Protein AF-A0A6B3HIT5-F1 (afdb_monomer_lite)

pLDDT: mean 88.73, std 9.53, range [49.16, 97.19]

Foldseek 3Di:
DLVVVVVVVCVVCVVVVHDDDDDDDDPPDPPLLVVLLVVVVVVDQEEEDSDALVVLQVNLVSNVVSVNPHAYEYEQNNVDVVSCVSNPCSCPRYHYDDDDDDPVPDDDDD

Secondary structure (DSSP, 8-state):
-HHHHHHHHHHHHHHTT---------TT-S-HHHHHHHHHHT--S-EEE-S-HHHHHHHHHHHHHTT--S-EEE-GGG-SHHHHHHHGGGGTTEEE------GGGS----

Radius of gyration: 15.16 Å; chains: 1; bounding box: 34×33×46 Å

Structure (mmCIF, N/CA/C/O backbone):
data_AF-A0A6B3HIT5-F1
#
_entry.id   AF-A0A6B3HIT5-F1
#
loop_
_atom_site.group_PDB
_atom_site.id
_atom_site.type_symbol
_atom_site.label_atom_id
_atom_site.label_alt_id
_atom_site.label_comp_id
_atom_site.label_asym_id
_atom_site.label_entity_id
_atom_site.label_seq_id
_atom_site.pdbx_PDB_ins_code
_atom_site.Cartn_x
_atom_site.Cartn_y
_atom_site.Cartn_z
_atom_site.occupancy
_atom_site.B_iso_or_equiv
_atom_site.auth_seq_id
_atom_site.auth_comp_id
_atom_site.auth_asym_id
_atom_site.auth_atom_id
_atom_site.pdbx_PDB_model_num
ATOM 1 N N . TYR A 1 1 ? 13.881 10.874 -3.305 1.00 50.97 1 TYR A N 1
ATOM 2 C CA . TYR A 1 1 ? 12.755 10.650 -4.230 1.00 50.97 1 TYR A CA 1
ATOM 3 C C . TYR A 1 1 ? 11.442 10.434 -3.472 1.00 50.97 1 TYR A C 1
ATOM 5 O O . TYR A 1 1 ? 10.596 11.315 -3.522 1.00 50.97 1 TYR A O 1
ATOM 13 N N . GLY A 1 2 ? 11.316 9.386 -2.644 1.00 63.00 2 GLY A N 1
ATOM 14 C CA . GLY A 1 2 ? 10.077 9.060 -1.911 1.00 63.00 2 GLY A CA 1
ATOM 15 C C . GLY A 1 2 ? 9.407 10.193 -1.117 1.00 63.00 2 GLY A C 1
ATOM 16 O O . GLY A 1 2 ? 8.213 10.421 -1.273 1.00 63.00 2 GLY A O 1
ATOM 17 N N . ARG A 1 3 ? 10.175 10.969 -0.331 1.00 66.38 3 ARG A N 1
ATOM 18 C CA . ARG A 1 3 ? 9.637 12.090 0.476 1.00 66.38 3 ARG A CA 1
ATOM 19 C C . ARG A 1 3 ? 8.970 13.199 -0.342 1.00 66.38 3 ARG A C 1
ATOM 21 O O . ARG A 1 3 ? 8.046 13.842 0.140 1.00 66.38 3 ARG A O 1
ATOM 28 N N . GLN A 1 4 ? 9.456 13.462 -1.554 1.00 71.81 4 GLN A N 1
ATOM 29 C CA . GLN A 1 4 ? 8.873 14.501 -2.402 1.00 71.81 4 GLN A CA 1
ATOM 30 C C . GLN A 1 4 ? 7.542 14.016 -2.988 1.00 71.81 4 GLN A C 1
ATOM 32 O O . GLN A 1 4 ? 6.555 14.745 -2.946 1.00 71.81 4 GLN A O 1
ATOM 37 N N . THR A 1 5 ? 7.488 12.759 -3.437 1.00 71.94 5 THR A N 1
ATOM 38 C CA . THR A 1 5 ? 6.263 12.118 -3.931 1.00 71.94 5 THR A CA 1
ATOM 39 C C . THR A 1 5 ? 5.188 12.035 -2.848 1.00 71.94 5 THR A C 1
ATOM 41 O O . THR A 1 5 ? 4.046 12.416 -3.095 1.00 71.94 5 THR A O 1
ATOM 44 N N . THR A 1 6 ? 5.536 11.620 -1.626 1.00 76.31 6 THR A N 1
ATOM 45 C CA . THR A 1 6 ? 4.563 11.556 -0.524 1.00 76.31 6 THR A CA 1
ATOM 46 C C . THR A 1 6 ? 4.083 12.930 -0.076 1.00 76.31 6 THR A C 1
ATOM 48 O O . THR A 1 6 ? 2.925 13.054 0.306 1.00 76.31 6 THR A O 1
ATOM 51 N N . ARG A 1 7 ? 4.911 13.980 -0.182 1.00 81.69 7 ARG A N 1
ATOM 52 C CA . ARG A 1 7 ? 4.486 15.360 0.100 1.00 81.69 7 ARG A CA 1
ATOM 53 C C . ARG A 1 7 ? 3.438 15.859 -0.897 1.00 81.69 7 ARG A C 1
ATOM 55 O O . ARG A 1 7 ? 2.464 16.480 -0.484 1.00 81.69 7 ARG A O 1
ATOM 62 N N . PHE A 1 8 ? 3.617 15.587 -2.190 1.00 83.38 8 PHE A N 1
ATOM 63 C CA . PHE A 1 8 ? 2.611 15.939 -3.198 1.00 83.38 8 PHE A CA 1
ATOM 64 C C . PHE A 1 8 ? 1.313 15.146 -3.015 1.00 83.38 8 PHE A C 1
ATOM 66 O O . PHE A 1 8 ? 0.232 15.717 -3.132 1.00 83.38 8 PHE A O 1
ATOM 73 N N . LEU A 1 9 ? 1.417 13.858 -2.673 1.00 84.50 9 LEU A N 1
ATOM 74 C CA . LEU A 1 9 ? 0.262 13.025 -2.335 1.00 84.50 9 LEU A CA 1
ATOM 75 C C . LEU A 1 9 ? -0.476 13.548 -1.095 1.00 84.50 9 LEU A C 1
ATOM 77 O O . LEU A 1 9 ? -1.692 13.676 -1.146 1.00 84.50 9 LEU A O 1
ATOM 81 N N . ASP A 1 10 ? 0.233 13.900 -0.018 1.00 87.06 10 ASP A N 1
ATOM 82 C CA . ASP A 1 10 ? -0.366 14.490 1.190 1.00 87.06 10 ASP A CA 1
ATOM 83 C C . ASP A 1 10 ? -1.119 15.786 0.860 1.00 87.06 10 ASP A C 1
ATOM 85 O O . ASP A 1 10 ? -2.302 15.904 1.182 1.00 87.06 10 ASP A O 1
ATOM 89 N N . ALA A 1 11 ? -0.482 16.709 0.133 1.00 89.00 11 ALA A N 1
ATOM 90 C CA . ALA A 1 11 ? -1.110 17.958 -0.289 1.00 89.00 11 ALA A CA 1
ATOM 91 C C . ALA A 1 11 ? -2.362 17.718 -1.152 1.00 89.00 11 ALA A C 1
ATOM 93 O O . ALA A 1 11 ? -3.414 18.302 -0.890 1.00 89.00 11 ALA A O 1
ATOM 94 N N . GLY A 1 12 ? -2.278 16.831 -2.149 1.00 89.25 12 GLY A N 1
ATOM 95 C CA . GLY A 1 12 ? -3.404 16.497 -3.022 1.00 89.25 12 GLY A CA 1
ATOM 96 C C . GLY A 1 12 ? -4.556 15.819 -2.278 1.00 89.25 12 GLY A C 1
ATOM 97 O O . GLY A 1 12 ? -5.714 16.184 -2.469 1.00 89.25 12 GLY A O 1
ATOM 98 N N . LEU A 1 13 ? -4.264 14.865 -1.391 1.00 90.56 13 LEU A N 1
ATOM 99 C CA . LEU A 1 13 ? -5.274 14.162 -0.596 1.00 90.56 13 LEU A CA 1
ATOM 100 C C . LEU A 1 13 ? -5.990 15.115 0.365 1.00 90.56 13 LEU A C 1
ATOM 102 O O . LEU A 1 13 ? -7.222 15.127 0.405 1.00 90.56 13 L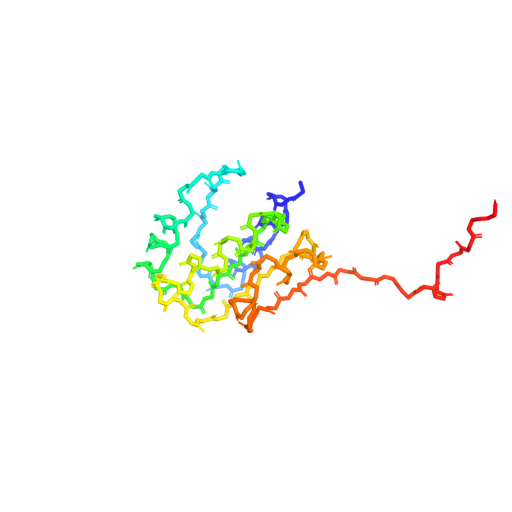EU A O 1
ATOM 106 N N . ARG A 1 14 ? -5.239 15.956 1.086 1.00 92.50 14 ARG A N 1
ATOM 107 C CA . ARG A 1 14 ? -5.814 16.976 1.975 1.00 92.50 14 ARG A CA 1
ATOM 108 C C . ARG A 1 14 ? -6.656 17.987 1.205 1.00 92.50 14 ARG A C 1
ATOM 110 O O . ARG A 1 14 ? -7.754 18.310 1.649 1.00 92.50 14 ARG A O 1
ATOM 117 N N . GLY A 1 15 ? -6.189 18.429 0.035 1.00 92.88 15 GLY A N 1
ATOM 118 C CA . GLY A 1 15 ? -6.942 19.323 -0.852 1.00 92.88 15 GLY A CA 1
ATOM 119 C C . GLY A 1 15 ? -8.280 18.740 -1.325 1.00 92.88 15 GLY A C 1
ATOM 120 O O . GLY A 1 15 ? -9.211 19.490 -1.587 1.00 92.88 15 GLY A O 1
ATOM 121 N N . ASN A 1 16 ? -8.406 17.410 -1.357 1.00 92.06 16 ASN A N 1
ATOM 122 C CA . ASN A 1 16 ? -9.643 16.689 -1.675 1.00 92.06 16 ASN A CA 1
ATOM 123 C C . ASN A 1 16 ? -10.427 16.244 -0.421 1.00 92.06 16 ASN A C 1
ATOM 125 O O . ASN A 1 16 ? -11.207 15.292 -0.475 1.00 92.06 16 ASN A O 1
ATOM 129 N N . GLY A 1 17 ? -10.198 16.885 0.730 1.00 92.44 17 GLY A N 1
ATOM 130 C CA . GLY A 1 17 ? -10.939 16.629 1.969 1.00 92.44 17 GLY A CA 1
ATOM 131 C C . GLY A 1 17 ? -10.609 15.299 2.654 1.00 92.44 17 GLY A C 1
ATOM 132 O O . GLY A 1 17 ? -11.376 14.838 3.498 1.00 92.44 17 GLY A O 1
ATOM 133 N N . ARG A 1 18 ? -9.489 14.648 2.308 1.00 93.44 18 ARG A N 1
ATOM 134 C CA . ARG A 1 18 ? -9.047 13.417 2.981 1.00 93.44 18 ARG A CA 1
ATOM 135 C C . ARG A 1 18 ? -8.189 13.739 4.200 1.00 93.44 18 ARG A C 1
ATOM 137 O O . ARG A 1 18 ? -7.284 14.569 4.146 1.00 93.44 18 ARG A O 1
ATOM 144 N N . THR A 1 19 ? -8.418 13.011 5.288 1.00 93.75 19 THR A N 1
ATOM 145 C CA . THR A 1 19 ? -7.509 12.996 6.437 1.00 93.75 19 THR A CA 1
ATOM 146 C C . THR A 1 19 ? -6.275 12.169 6.092 1.00 93.75 19 THR A C 1
ATOM 148 O O . THR A 1 19 ? -6.394 10.998 5.735 1.00 93.75 19 THR A O 1
ATOM 151 N N . VAL A 1 20 ? -5.090 12.766 6.223 1.00 92.38 20 VAL A N 1
ATOM 152 C CA . VAL A 1 20 ? -3.813 12.075 6.005 1.00 92.38 20 VAL A CA 1
ATOM 153 C C . VAL A 1 20 ? -3.081 11.908 7.332 1.00 92.38 20 VAL A C 1
ATOM 155 O O . VAL A 1 20 ? -2.848 12.879 8.058 1.00 92.38 20 VAL A O 1
ATOM 158 N N . LEU A 1 21 ? -2.712 10.662 7.626 1.00 91.00 21 LEU A N 1
ATOM 159 C CA . LEU A 1 21 ? -1.917 10.258 8.781 1.00 91.00 21 LEU A CA 1
ATOM 160 C C . LEU A 1 21 ? -0.484 10.017 8.298 1.00 91.00 21 LEU A C 1
ATOM 162 O O . LEU A 1 21 ? -0.147 8.919 7.862 1.00 91.00 21 LEU A O 1
ATOM 166 N N . ALA A 1 22 ? 0.328 11.072 8.278 1.00 87.19 22 ALA A N 1
ATOM 167 C CA . ALA A 1 22 ? 1.686 10.988 7.758 1.00 87.19 22 ALA A CA 1
ATOM 168 C C . ALA A 1 22 ? 2.609 10.274 8.754 1.00 87.19 22 ALA A C 1
ATOM 170 O O . ALA A 1 22 ? 2.711 10.692 9.905 1.00 87.19 22 ALA A O 1
ATOM 171 N N . GLU A 1 23 ? 3.310 9.247 8.277 1.00 85.94 23 GLU A N 1
ATOM 172 C CA . GLU A 1 23 ? 4.364 8.546 9.010 1.00 85.94 23 GLU A CA 1
ATOM 173 C C . GLU A 1 23 ? 5.681 8.635 8.247 1.00 85.94 23 GLU A C 1
ATOM 175 O O . GLU A 1 23 ? 5.711 8.589 7.014 1.00 85.94 23 GLU A O 1
ATOM 180 N N . THR A 1 24 ? 6.788 8.780 8.975 1.00 84.38 24 THR A N 1
ATOM 181 C CA . THR A 1 24 ? 8.130 8.752 8.387 1.00 84.38 24 THR A CA 1
ATOM 182 C C . THR A 1 24 ? 8.952 7.659 9.032 1.00 84.38 24 THR A C 1
ATOM 184 O O . THR A 1 24 ? 9.320 7.731 10.200 1.00 84.38 24 THR A O 1
ATOM 187 N N . VAL A 1 25 ? 9.309 6.680 8.212 1.00 79.50 25 VAL A N 1
ATOM 188 C CA . VAL A 1 25 ? 10.127 5.542 8.604 1.00 79.50 25 VAL A CA 1
ATOM 189 C C . VAL A 1 25 ? 11.498 5.699 7.965 1.00 79.50 25 VAL A C 1
ATOM 191 O O . VAL A 1 25 ? 11.617 6.016 6.779 1.00 79.50 25 VAL A O 1
ATOM 194 N N . ARG A 1 26 ? 12.555 5.494 8.749 1.00 79.25 26 ARG A N 1
ATOM 195 C CA . ARG A 1 26 ? 13.922 5.467 8.224 1.00 79.25 26 ARG A CA 1
ATOM 196 C C . ARG A 1 26 ? 14.116 4.203 7.384 1.00 79.25 26 ARG A C 1
ATOM 198 O O . ARG A 1 26 ? 13.789 3.106 7.834 1.00 79.25 26 ARG A O 1
ATOM 205 N N . GLU A 1 27 ? 14.690 4.372 6.197 1.00 77.75 27 GLU A N 1
ATOM 206 C CA . GLU A 1 27 ? 15.032 3.266 5.297 1.00 77.75 27 GLU A CA 1
ATOM 207 C C . GLU A 1 27 ? 15.892 2.214 6.013 1.00 77.75 27 GLU A C 1
ATOM 209 O O . GLU A 1 27 ? 16.743 2.542 6.849 1.00 77.75 27 GLU A O 1
ATOM 214 N N . GLY A 1 28 ? 15.636 0.940 5.717 1.00 77.06 28 GLY A N 1
ATOM 215 C CA . GLY A 1 28 ? 16.345 -0.185 6.316 1.00 77.06 28 GLY A CA 1
ATOM 216 C C . GLY A 1 28 ? 16.056 -0.385 7.805 1.00 77.06 28 GLY A C 1
ATOM 217 O O . GLY A 1 28 ? 16.816 -1.082 8.482 1.00 77.06 28 GLY A O 1
ATOM 218 N N . THR A 1 29 ? 14.991 0.219 8.348 1.00 79.50 29 THR A N 1
ATOM 219 C CA . THR A 1 29 ? 14.564 -0.103 9.710 1.00 79.50 29 THR A CA 1
ATOM 220 C C . THR A 1 29 ? 14.236 -1.589 9.829 1.00 79.50 29 THR A C 1
ATOM 222 O O . THR A 1 29 ? 13.608 -2.179 8.952 1.00 79.50 29 THR A O 1
ATOM 225 N N . ARG A 1 30 ? 14.666 -2.198 10.935 1.00 78.75 30 ARG A N 1
ATOM 226 C CA . ARG A 1 30 ? 14.320 -3.587 11.256 1.00 78.75 30 ARG A CA 1
ATOM 227 C C . ARG A 1 30 ? 12.920 -3.705 11.861 1.00 78.75 30 ARG A C 1
ATOM 229 O O . ARG A 1 30 ? 12.354 -4.786 11.861 1.00 78.75 30 ARG A O 1
ATOM 236 N N . GLU A 1 31 ? 12.351 -2.593 12.323 1.00 83.38 31 GLU A N 1
ATOM 237 C CA . GLU A 1 31 ? 11.092 -2.547 13.077 1.00 83.38 31 GLU A CA 1
ATOM 238 C C . GLU A 1 31 ? 9.872 -2.233 12.193 1.00 83.38 31 GLU A C 1
ATOM 240 O O . GLU A 1 31 ? 9.021 -1.420 12.553 1.00 83.38 31 GLU A O 1
ATOM 245 N N . LEU A 1 32 ? 9.788 -2.841 11.004 1.00 87.81 32 LEU A N 1
ATOM 246 C CA . LEU A 1 32 ? 8.644 -2.631 10.104 1.00 87.81 32 LEU A CA 1
ATOM 247 C C . LEU A 1 32 ? 7.344 -3.243 10.646 1.00 87.81 32 LEU A C 1
ATOM 249 O O . LEU A 1 32 ? 6.277 -2.718 10.346 1.00 87.81 32 LEU A O 1
ATOM 253 N N . ASP A 1 33 ? 7.424 -4.296 11.465 1.00 91.62 33 ASP A N 1
ATOM 254 C CA . ASP A 1 33 ? 6.256 -4.898 12.123 1.00 91.62 33 ASP A CA 1
ATOM 255 C C . ASP A 1 33 ? 5.594 -3.927 13.104 1.00 91.62 33 ASP A C 1
ATOM 257 O O . ASP A 1 33 ? 4.414 -3.617 12.967 1.00 91.62 33 ASP A O 1
ATOM 261 N N . ALA A 1 34 ? 6.376 -3.349 14.020 1.00 91.81 34 ALA A N 1
ATOM 262 C CA . ALA A 1 34 ? 5.867 -2.379 14.987 1.00 91.81 34 ALA A CA 1
ATOM 263 C C . ALA A 1 34 ? 5.293 -1.124 14.305 1.00 91.81 34 ALA A C 1
ATOM 265 O O . ALA A 1 34 ? 4.334 -0.522 14.785 1.00 91.81 34 ALA A O 1
ATOM 266 N N . GLU A 1 35 ? 5.875 -0.709 13.178 1.00 91.94 35 GLU A N 1
ATOM 267 C CA . GLU A 1 35 ? 5.325 0.382 12.377 1.00 91.94 35 GLU A CA 1
ATOM 268 C C . GLU A 1 35 ? 4.000 -0.001 11.711 1.00 91.94 35 GLU A C 1
ATOM 270 O O . GLU A 1 35 ? 3.044 0.770 11.767 1.00 91.94 35 GLU A O 1
ATOM 275 N N . ALA A 1 36 ? 3.913 -1.196 11.120 1.00 94.44 36 ALA A N 1
ATOM 276 C CA . ALA A 1 36 ? 2.672 -1.688 10.538 1.00 94.44 36 ALA A CA 1
ATOM 277 C C . ALA A 1 36 ? 1.559 -1.754 11.593 1.00 94.44 36 ALA A C 1
ATOM 279 O O . ALA A 1 36 ? 0.478 -1.225 11.357 1.00 94.44 36 ALA A O 1
ATOM 280 N N . GLU A 1 37 ? 1.832 -2.293 12.781 1.00 95.69 37 GLU A N 1
ATOM 281 C CA . GLU A 1 37 ? 0.881 -2.330 13.900 1.00 95.69 37 GLU A CA 1
ATOM 282 C C . GLU A 1 37 ? 0.383 -0.931 14.290 1.00 95.69 37 GLU A C 1
ATOM 284 O O . GLU A 1 37 ? -0.826 -0.716 14.421 1.00 95.69 37 GLU A O 1
ATOM 289 N N . ARG A 1 38 ? 1.291 0.051 14.408 1.00 94.00 38 ARG A N 1
ATOM 290 C CA . ARG A 1 38 ? 0.926 1.455 14.668 1.00 94.00 38 ARG A CA 1
ATOM 291 C C . ARG A 1 38 ? 0.032 2.026 13.575 1.00 94.00 38 ARG A C 1
ATOM 293 O O . ARG A 1 38 ? -0.923 2.736 13.886 1.00 94.00 38 ARG A O 1
ATOM 300 N N . ILE A 1 39 ? 0.323 1.726 12.312 1.00 94.31 39 ILE A N 1
ATOM 301 C CA . ILE A 1 39 ? -0.485 2.167 11.174 1.00 94.31 39 ILE A CA 1
ATOM 302 C C . ILE A 1 39 ? -1.877 1.533 11.242 1.00 94.31 39 ILE A C 1
ATOM 304 O O . ILE A 1 39 ? -2.868 2.258 11.169 1.00 94.31 39 ILE A O 1
ATOM 308 N N . VAL A 1 40 ? -1.982 0.216 11.441 1.00 96.06 40 VAL A N 1
ATOM 309 C CA . VAL A 1 40 ? -3.275 -0.488 11.502 1.00 96.06 40 VAL A CA 1
ATOM 310 C C . VAL A 1 40 ? -4.122 -0.027 12.684 1.00 96.06 40 VAL A C 1
ATOM 312 O O . VAL A 1 40 ? -5.329 0.165 12.526 1.00 96.06 40 VAL A O 1
ATOM 315 N N . ALA A 1 41 ? -3.512 0.237 13.840 1.00 96.25 41 ALA A N 1
ATOM 316 C CA . ALA A 1 41 ? -4.206 0.757 15.018 1.00 96.25 41 ALA A CA 1
ATOM 317 C C . ALA A 1 41 ? -4.937 2.086 14.752 1.00 96.25 41 ALA A C 1
ATOM 319 O O . ALA A 1 41 ? -5.964 2.361 15.376 1.00 96.25 41 ALA A O 1
ATOM 320 N N . LYS A 1 42 ? -4.470 2.888 13.785 1.00 95.75 42 LYS A N 1
ATOM 321 C CA . LYS A 1 42 ? -5.139 4.129 13.359 1.00 95.75 42 LYS A CA 1
ATOM 322 C C . LYS A 1 42 ? -6.331 3.902 12.428 1.00 95.75 42 LYS A C 1
ATOM 324 O O . LYS A 1 42 ? -6.999 4.867 12.064 1.00 95.75 42 LYS A O 1
ATOM 329 N N . LYS A 1 43 ? -6.599 2.649 12.047 1.00 95.44 43 LYS A N 1
ATOM 330 C CA . LYS A 1 43 ? -7.697 2.219 11.169 1.00 95.44 43 LYS A CA 1
ATOM 331 C C . LYS A 1 43 ? -7.761 3.020 9.857 1.00 95.44 43 LYS A C 1
ATOM 333 O O . LYS A 1 43 ? -8.809 3.586 9.536 1.00 95.44 43 LYS A O 1
ATOM 338 N N . PRO A 1 44 ? -6.654 3.118 9.097 1.00 95.81 44 PRO A N 1
ATOM 339 C CA . PRO A 1 44 ? -6.653 3.858 7.846 1.00 95.81 44 PRO A CA 1
ATOM 340 C C . PRO A 1 44 ? -7.573 3.185 6.822 1.00 95.81 44 PRO A C 1
ATOM 342 O O . PRO A 1 44 ? -7.656 1.962 6.751 1.00 95.81 44 PRO A O 1
ATOM 345 N N . GLY A 1 45 ? -8.225 3.986 5.977 1.00 95.38 45 GLY A N 1
ATOM 346 C CA . GLY A 1 45 ? -8.988 3.461 4.837 1.00 95.38 45 GLY A CA 1
ATOM 347 C C . GLY A 1 45 ? -8.104 2.960 3.686 1.00 95.38 45 GLY A C 1
ATOM 348 O O . GLY A 1 45 ? -8.563 2.174 2.868 1.00 95.38 45 GLY A O 1
ATOM 349 N N . ALA A 1 46 ? -6.851 3.417 3.613 1.00 94.50 46 ALA A N 1
ATOM 350 C CA . ALA A 1 46 ? -5.845 3.004 2.636 1.00 94.50 46 ALA A CA 1
ATOM 351 C C . ALA A 1 46 ? -4.436 3.310 3.167 1.00 94.50 46 ALA A C 1
ATOM 353 O O . ALA A 1 46 ? -4.262 4.253 3.943 1.00 94.50 46 ALA A O 1
ATOM 354 N N . VAL A 1 47 ? -3.430 2.562 2.709 1.00 95.25 47 VAL A N 1
ATOM 355 C CA . VAL A 1 47 ? -2.013 2.830 3.003 1.00 95.25 47 VAL A CA 1
ATOM 356 C C . VAL A 1 47 ? -1.280 3.201 1.719 1.00 95.25 47 VAL A C 1
ATOM 358 O O . VAL A 1 47 ? -1.348 2.483 0.723 1.00 95.25 47 VAL A O 1
ATOM 361 N N . VAL A 1 48 ? -0.552 4.320 1.754 1.00 93.88 48 VAL A N 1
ATOM 362 C CA . VAL A 1 48 ? 0.306 4.778 0.656 1.00 93.88 48 VAL A CA 1
ATOM 363 C C . VAL A 1 48 ? 1.764 4.672 1.088 1.00 93.88 48 VAL A C 1
ATOM 365 O O . VAL A 1 48 ? 2.175 5.289 2.068 1.00 93.88 48 VAL A O 1
ATOM 368 N N . TYR A 1 49 ? 2.555 3.905 0.344 1.00 93.50 49 TYR A N 1
ATOM 369 C CA . TYR A 1 49 ? 3.961 3.654 0.619 1.00 93.50 49 TYR A CA 1
ATOM 370 C C . TYR A 1 49 ? 4.863 4.391 -0.377 1.00 93.50 49 TYR A C 1
ATOM 372 O O . TYR A 1 49 ? 4.869 4.128 -1.582 1.00 93.50 49 TYR A O 1
ATOM 380 N N . GLY A 1 50 ? 5.655 5.326 0.149 1.00 91.06 50 GLY A N 1
ATOM 381 C CA . GLY A 1 50 ? 6.568 6.161 -0.635 1.00 91.06 50 GLY A CA 1
ATOM 382 C C . GLY A 1 50 ? 8.017 5.682 -0.705 1.00 91.06 50 GLY A C 1
ATOM 383 O O . GLY A 1 50 ? 8.844 6.389 -1.276 1.00 91.06 50 GLY A O 1
ATOM 384 N N . GLY A 1 51 ? 8.360 4.552 -0.083 1.00 90.00 51 GLY A N 1
ATOM 385 C CA . GLY A 1 51 ? 9.721 4.010 -0.107 1.00 90.00 51 GLY A CA 1
ATOM 386 C C . GLY A 1 51 ? 10.022 3.191 -1.367 1.00 90.00 51 GLY A C 1
ATOM 387 O O . GLY A 1 51 ? 9.202 3.097 -2.280 1.00 90.00 51 GLY A O 1
ATOM 388 N N . GLY A 1 52 ? 11.219 2.604 -1.418 1.00 91.69 52 GLY A N 1
ATOM 389 C CA . GLY A 1 52 ? 11.651 1.743 -2.522 1.00 91.69 52 GLY A CA 1
ATOM 390 C C . GLY A 1 52 ? 11.303 0.267 -2.321 1.00 91.69 52 GLY A C 1
ATOM 391 O O . GLY A 1 52 ? 10.969 -0.164 -1.216 1.00 91.69 52 GLY A O 1
ATOM 392 N N . TRP A 1 53 ? 11.451 -0.527 -3.384 1.00 92.75 53 TRP A N 1
ATOM 393 C CA . TRP A 1 53 ? 11.128 -1.961 -3.398 1.00 92.75 53 TRP A CA 1
ATOM 394 C C . TRP A 1 53 ? 11.755 -2.775 -2.248 1.00 92.75 53 TRP A C 1
ATOM 396 O O . TRP A 1 53 ? 11.115 -3.694 -1.741 1.00 92.75 53 TRP A O 1
ATOM 406 N N . ARG A 1 54 ? 12.979 -2.424 -1.808 1.00 89.12 54 ARG A N 1
ATOM 407 C CA . ARG A 1 54 ? 13.740 -3.154 -0.768 1.00 89.12 54 ARG A CA 1
ATOM 408 C C . ARG A 1 54 ? 12.976 -3.283 0.545 1.00 89.12 54 ARG A C 1
ATOM 410 O O . ARG A 1 54 ? 12.988 -4.335 1.175 1.00 89.12 54 ARG A O 1
ATOM 417 N N . ASP A 1 55 ? 12.342 -2.193 0.957 1.00 92.31 55 ASP A N 1
ATOM 418 C CA . ASP A 1 55 ? 11.564 -2.133 2.191 1.00 92.31 55 ASP A CA 1
ATOM 419 C C . ASP A 1 55 ? 10.081 -2.424 1.925 1.00 92.31 55 ASP A C 1
ATOM 421 O O . ASP A 1 55 ? 9.409 -2.954 2.808 1.00 92.31 55 ASP A O 1
ATOM 425 N N 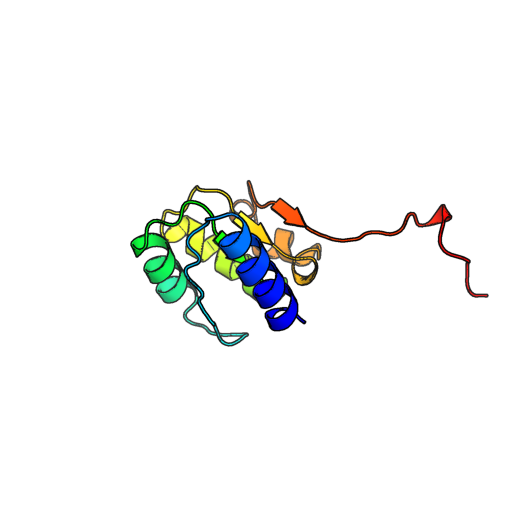. ALA A 1 56 ? 9.585 -2.154 0.710 1.00 94.44 56 ALA A N 1
ATOM 426 C CA . ALA A 1 56 ? 8.194 -2.393 0.321 1.00 94.44 56 ALA A CA 1
ATOM 427 C C . ALA A 1 56 ? 7.770 -3.850 0.524 1.00 94.44 56 ALA A C 1
ATOM 429 O O . ALA A 1 56 ? 6.700 -4.099 1.071 1.00 94.44 56 ALA A O 1
ATOM 430 N N . GLY A 1 57 ? 8.611 -4.811 0.124 1.00 95.00 57 GLY A N 1
ATOM 431 C CA . GLY A 1 57 ? 8.267 -6.226 0.254 1.00 95.00 57 GLY A CA 1
ATOM 432 C C . GLY A 1 57 ? 8.120 -6.649 1.714 1.00 95.00 57 GLY A C 1
ATOM 433 O O . GLY A 1 57 ? 7.092 -7.194 2.104 1.00 95.00 57 GLY A O 1
ATOM 434 N N . ARG A 1 58 ? 9.088 -6.285 2.563 1.00 94.31 58 ARG A N 1
ATOM 435 C CA . ARG A 1 58 ? 9.016 -6.519 4.015 1.00 94.31 58 ARG A CA 1
ATOM 436 C C . ARG A 1 58 ? 7.813 -5.836 4.660 1.00 94.31 58 ARG A C 1
ATOM 438 O O . ARG A 1 58 ? 7.169 -6.423 5.526 1.00 94.31 58 ARG A O 1
ATOM 445 N N . PHE A 1 59 ? 7.518 -4.611 4.235 1.00 95.62 59 PHE A N 1
ATOM 446 C CA . PHE A 1 59 ? 6.400 -3.829 4.743 1.00 95.62 59 PHE A CA 1
ATOM 447 C C . PHE A 1 59 ? 5.041 -4.409 4.328 1.00 95.62 59 PHE A C 1
ATOM 449 O O . PHE A 1 59 ? 4.123 -4.421 5.141 1.00 95.62 59 PHE A O 1
ATOM 456 N N . ALA A 1 60 ? 4.918 -4.964 3.118 1.00 96.38 60 ALA A N 1
ATOM 457 C CA . ALA A 1 60 ? 3.726 -5.692 2.687 1.00 96.38 60 ALA A CA 1
ATOM 458 C C . ALA A 1 60 ? 3.422 -6.870 3.619 1.00 96.38 60 ALA A C 1
ATOM 460 O O . ALA A 1 60 ? 2.317 -6.951 4.155 1.00 96.38 60 ALA A O 1
ATOM 461 N N . ARG A 1 61 ? 4.434 -7.696 3.915 1.00 95.75 61 ARG A N 1
ATOM 462 C CA . ARG A 1 61 ? 4.286 -8.811 4.861 1.00 95.75 61 ARG A CA 1
ATOM 463 C C . ARG A 1 61 ? 3.913 -8.332 6.266 1.00 95.75 61 ARG A C 1
ATOM 465 O O . ARG A 1 61 ? 3.083 -8.945 6.930 1.00 95.75 61 ARG A O 1
ATOM 4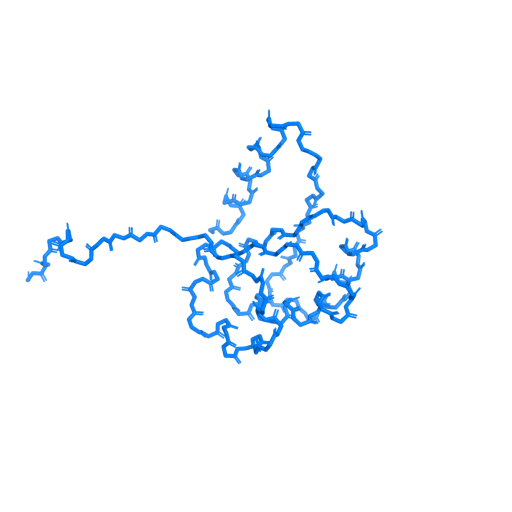72 N N . ALA A 1 62 ? 4.517 -7.233 6.721 1.00 96.00 62 ALA A N 1
ATOM 473 C CA . ALA A 1 62 ? 4.215 -6.636 8.021 1.00 96.00 62 ALA A CA 1
ATOM 474 C C . ALA A 1 62 ? 2.763 -6.130 8.106 1.00 96.00 62 ALA A C 1
ATOM 476 O O . ALA A 1 62 ? 2.082 -6.392 9.093 1.00 96.00 62 ALA A O 1
ATOM 477 N N . LEU A 1 63 ? 2.251 -5.471 7.060 1.00 97.00 63 LEU A N 1
ATOM 478 C CA . LEU A 1 63 ? 0.856 -5.021 6.996 1.00 97.00 63 LEU A CA 1
ATOM 479 C C . LEU A 1 63 ? -0.134 -6.189 7.015 1.00 97.00 63 LEU A C 1
ATOM 481 O O . LEU A 1 63 ? -1.118 -6.118 7.750 1.00 97.00 63 LEU A O 1
ATOM 485 N N . THR A 1 64 ? 0.123 -7.260 6.254 1.00 96.69 64 THR A N 1
ATOM 486 C CA . THR A 1 64 ? -0.727 -8.460 6.287 1.00 96.69 64 THR A CA 1
ATOM 487 C C . THR A 1 64 ? -0.727 -9.091 7.676 1.00 96.69 64 THR A C 1
ATOM 489 O O . THR A 1 64 ? -1.798 -9.371 8.212 1.00 96.69 64 THR A O 1
ATOM 492 N N . ARG A 1 65 ? 0.450 -9.259 8.301 1.00 96.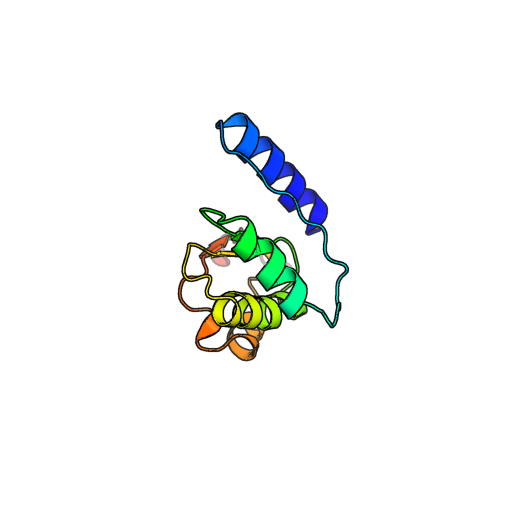81 65 ARG A N 1
ATOM 493 C CA . ARG A 1 65 ? 0.563 -9.781 9.676 1.00 96.81 65 ARG A CA 1
ATOM 494 C C . ARG A 1 65 ? -0.176 -8.916 10.694 1.00 96.81 65 ARG A C 1
ATOM 496 O O . ARG A 1 65 ? -0.822 -9.456 11.584 1.00 96.81 65 ARG A O 1
ATOM 503 N N . ALA A 1 66 ? -0.124 -7.596 10.533 1.00 97.19 66 ALA A N 1
ATOM 504 C CA . ALA A 1 66 ? -0.864 -6.650 11.363 1.00 97.19 66 ALA A CA 1
ATOM 505 C C . ALA A 1 66 ? -2.382 -6.635 11.070 1.00 97.19 66 ALA A C 1
ATOM 507 O O . ALA A 1 66 ? -3.126 -5.920 11.736 1.00 97.19 66 ALA A O 1
ATOM 508 N N . GLY A 1 67 ? -2.861 -7.408 10.087 1.00 96.50 67 GLY A N 1
ATOM 509 C CA . GLY A 1 67 ? -4.279 -7.549 9.752 1.00 96.50 67 GLY A CA 1
ATOM 510 C C . GLY A 1 67 ? -4.817 -6.510 8.764 1.00 96.50 67 GLY A C 1
ATOM 511 O O . GLY A 1 67 ? -6.032 -6.395 8.597 1.00 96.50 67 GLY A O 1
ATOM 512 N N . PHE A 1 68 ? -3.957 -5.738 8.091 1.00 96.62 68 PHE A N 1
ATOM 513 C 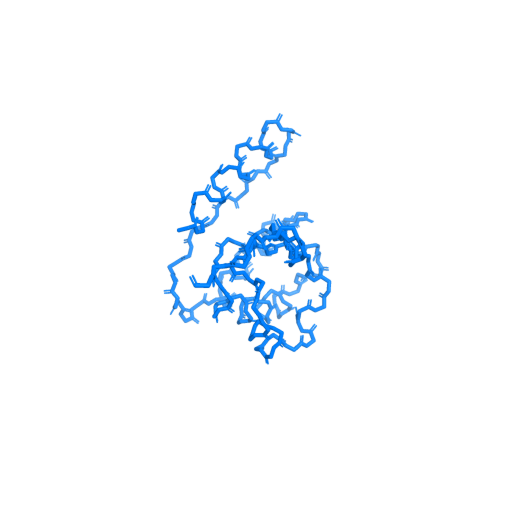CA . PHE A 1 68 ? -4.404 -4.752 7.108 1.00 96.62 68 PHE A CA 1
ATOM 514 C C . PHE A 1 68 ? -4.671 -5.366 5.734 1.00 96.62 68 PHE A C 1
ATOM 516 O O . PHE A 1 68 ? -3.781 -5.534 4.896 1.00 96.62 68 PHE A O 1
ATOM 523 N N . LEU A 1 69 ? -5.949 -5.606 5.461 1.00 90.62 69 LEU A N 1
ATOM 524 C CA . LEU A 1 69 ? -6.418 -6.146 4.182 1.00 90.62 69 LEU A CA 1
ATOM 525 C C . LEU A 1 69 ? -6.936 -5.067 3.215 1.00 90.62 69 LEU A C 1
ATOM 527 O O . LEU A 1 69 ? -7.344 -5.384 2.102 1.00 90.62 69 LEU A O 1
ATOM 531 N N . GLY A 1 70 ? -6.901 -3.791 3.616 1.00 92.88 70 GLY A N 1
ATOM 532 C CA . GLY A 1 70 ? -7.370 -2.673 2.797 1.00 92.88 70 GLY A CA 1
ATOM 533 C C . GLY A 1 70 ? -6.463 -2.335 1.601 1.00 92.88 70 GLY A C 1
ATOM 534 O O . GLY A 1 70 ? -5.424 -2.977 1.392 1.00 92.88 70 GLY A O 1
ATOM 535 N N . PRO A 1 71 ? -6.836 -1.303 0.816 1.00 94.88 71 PRO A N 1
ATOM 536 C CA . PRO A 1 71 ? -6.058 -0.822 -0.322 1.00 94.88 71 PRO A CA 1
ATOM 537 C C . PRO A 1 71 ? -4.635 -0.410 0.069 1.00 94.88 71 PRO A C 1
ATOM 539 O O . PRO A 1 71 ? -4.432 0.356 1.017 1.00 94.88 71 PRO A O 1
ATOM 542 N N . LYS A 1 72 ? -3.655 -0.893 -0.700 1.00 96.00 72 LYS A N 1
ATOM 543 C CA . LYS A 1 72 ? -2.223 -0.613 -0.530 1.00 96.00 72 LYS A CA 1
ATOM 544 C C . LYS A 1 72 ? -1.682 -0.038 -1.831 1.00 96.00 72 LYS A C 1
ATOM 546 O O . LYS A 1 72 ? -1.898 -0.615 -2.892 1.00 96.00 72 LYS A O 1
ATOM 551 N N . ILE A 1 73 ? -1.030 1.118 -1.762 1.00 95.56 73 ILE A N 1
ATOM 552 C CA . ILE A 1 73 ? -0.579 1.860 -2.942 1.00 95.56 73 ILE A CA 1
ATOM 553 C C . ILE A 1 73 ? 0.923 2.119 -2.834 1.00 95.56 73 ILE A C 1
ATOM 555 O O . ILE A 1 73 ? 1.372 2.778 -1.899 1.00 95.56 73 ILE A O 1
ATOM 559 N N . GLY A 1 74 ? 1.701 1.627 -3.793 1.00 94.31 74 GLY A N 1
ATOM 560 C CA . GLY A 1 74 ? 3.126 1.906 -3.945 1.00 94.31 74 GLY A CA 1
ATOM 561 C C . GLY A 1 74 ? 3.385 2.991 -4.990 1.00 94.31 74 GLY A C 1
ATOM 562 O O . GLY A 1 74 ? 2.681 3.093 -5.994 1.00 94.31 74 GLY A O 1
ATOM 563 N N . THR A 1 75 ? 4.416 3.805 -4.772 1.00 91.12 75 THR A N 1
ATOM 564 C CA . THR A 1 75 ? 4.914 4.739 -5.800 1.00 91.12 75 THR A CA 1
ATOM 565 C C . THR A 1 75 ? 5.815 4.027 -6.814 1.00 91.12 75 THR A C 1
ATOM 567 O O . THR A 1 75 ? 6.190 2.873 -6.617 1.00 91.12 75 THR A O 1
ATOM 570 N N . GLN A 1 76 ? 6.247 4.736 -7.859 1.00 91.00 76 GLN A N 1
ATOM 571 C CA . GLN A 1 76 ? 7.149 4.227 -8.898 1.00 91.00 76 GLN A CA 1
ATOM 572 C C . GLN A 1 76 ? 8.400 3.521 -8.353 1.00 91.00 76 GLN A C 1
ATOM 574 O O . GLN A 1 76 ? 8.877 2.575 -8.964 1.00 91.00 76 GLN A O 1
ATOM 579 N N . ALA A 1 77 ? 8.922 3.923 -7.190 1.00 90.88 77 ALA A N 1
ATOM 580 C CA . ALA A 1 77 ? 10.097 3.284 -6.589 1.00 90.88 77 ALA A CA 1
ATOM 581 C C . ALA A 1 77 ? 9.858 1.822 -6.138 1.00 90.88 77 ALA A C 1
ATOM 583 O O . ALA A 1 77 ? 10.817 1.102 -5.852 1.00 90.88 77 ALA A O 1
ATOM 584 N N . VAL A 1 78 ? 8.593 1.392 -6.067 1.00 94.88 78 VAL A N 1
ATOM 585 C CA . VAL A 1 78 ? 8.165 0.007 -5.814 1.00 94.88 78 VAL A CA 1
ATOM 586 C C . VAL A 1 78 ? 8.050 -0.796 -7.114 1.00 94.88 78 VAL A C 1
ATOM 588 O O . VAL A 1 78 ? 8.052 -2.021 -7.052 1.00 94.88 78 VAL A O 1
ATOM 591 N N . HIS A 1 79 ? 7.979 -0.139 -8.282 1.00 93.75 79 HIS A N 1
ATOM 592 C CA . HIS A 1 79 ? 7.840 -0.774 -9.598 1.00 93.75 79 HIS A CA 1
ATOM 593 C C . HIS A 1 79 ? 9.156 -1.431 -10.050 1.00 93.75 79 HIS A C 1
ATOM 595 O O . HIS A 1 79 ? 9.800 -1.027 -11.013 1.00 93.75 79 HIS A O 1
ATOM 601 N N . ASP A 1 80 ? 9.566 -2.445 -9.300 1.00 94.12 80 ASP A N 1
ATOM 602 C CA . ASP A 1 80 ? 10.749 -3.259 -9.508 1.00 94.12 80 ASP A CA 1
ATOM 603 C C . ASP A 1 80 ? 10.343 -4.725 -9.300 1.00 94.12 80 ASP A C 1
ATOM 605 O O . ASP A 1 80 ? 9.726 -5.029 -8.275 1.00 94.12 80 ASP A O 1
ATOM 609 N N . PRO A 1 81 ? 10.678 -5.659 -10.208 1.00 94.50 81 PRO A N 1
ATOM 610 C CA . PRO A 1 81 ? 10.299 -7.068 -10.068 1.00 94.50 81 PRO A CA 1
ATOM 611 C C . PRO A 1 81 ? 10.716 -7.700 -8.732 1.00 94.50 81 PRO A C 1
ATOM 613 O O . PRO A 1 81 ? 10.064 -8.623 -8.243 1.00 94.50 81 PRO A O 1
ATOM 616 N N . ARG A 1 82 ? 11.773 -7.177 -8.096 1.00 96.50 82 ARG A N 1
ATOM 617 C CA . ARG A 1 82 ? 12.246 -7.645 -6.789 1.00 96.50 82 ARG A CA 1
ATOM 618 C C . ARG A 1 82 ? 11.257 -7.368 -5.659 1.00 96.50 82 ARG A C 1
ATOM 620 O O . ARG A 1 82 ? 11.305 -8.069 -4.656 1.00 96.50 82 ARG A O 1
ATOM 627 N N . PHE A 1 83 ? 10.347 -6.401 -5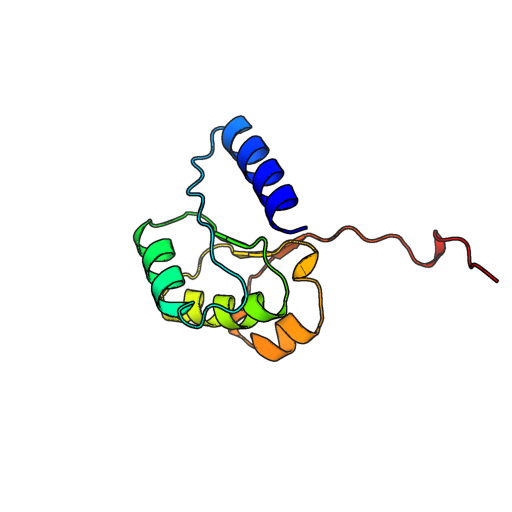.806 1.00 96.56 83 PHE A N 1
ATOM 628 C CA . PHE A 1 83 ? 9.247 -6.212 -4.857 1.00 96.56 83 PHE A CA 1
ATOM 629 C C . PHE A 1 83 ? 8.367 -7.462 -4.782 1.00 96.56 83 PHE A C 1
ATOM 631 O O . PHE A 1 83 ? 8.111 -7.947 -3.685 1.00 96.56 83 PHE A O 1
ATOM 638 N N . LEU A 1 84 ? 7.952 -8.002 -5.932 1.00 96.00 84 LEU A N 1
ATOM 639 C CA . LEU A 1 84 ? 7.103 -9.194 -5.985 1.00 96.00 84 LEU A CA 1
ATOM 640 C C . LEU A 1 84 ? 7.847 -10.426 -5.468 1.00 96.00 84 LEU A C 1
ATOM 642 O O . LEU A 1 84 ? 7.286 -11.192 -4.691 1.00 96.00 84 LEU A O 1
ATOM 646 N N . ALA A 1 85 ? 9.123 -10.578 -5.840 1.00 95.56 85 ALA A N 1
ATOM 647 C CA . ALA A 1 85 ? 9.964 -11.667 -5.344 1.00 95.56 85 ALA A CA 1
ATOM 648 C C . ALA A 1 85 ? 10.113 -11.642 -3.813 1.00 95.56 85 ALA A C 1
ATOM 650 O O . ALA A 1 85 ? 10.141 -12.688 -3.174 1.00 95.56 85 ALA A O 1
ATOM 651 N N . GLU A 1 86 ? 10.195 -10.448 -3.225 1.00 95.00 86 GLU A N 1
ATOM 652 C CA . GLU A 1 86 ? 10.309 -10.271 -1.782 1.00 95.00 86 GLU A CA 1
ATOM 653 C C . GLU A 1 86 ? 8.946 -10.456 -1.088 1.00 95.00 86 GLU A C 1
ATOM 655 O O . GLU A 1 86 ? 8.845 -11.178 -0.102 1.00 95.00 86 GLU A O 1
ATOM 660 N N . ALA A 1 87 ? 7.880 -9.816 -1.569 1.00 95.69 87 ALA A N 1
ATOM 661 C CA . ALA A 1 87 ? 6.565 -9.820 -0.924 1.00 95.69 87 ALA A CA 1
ATOM 662 C C . ALA A 1 87 ? 5.794 -11.144 -1.074 1.00 95.69 87 ALA A C 1
ATOM 664 O O . ALA A 1 87 ? 5.031 -11.496 -0.178 1.00 95.69 87 ALA A O 1
ATOM 665 N N . GLY A 1 88 ? 5.967 -11.867 -2.184 1.00 96.12 88 GLY A N 1
ATOM 666 C CA . GLY A 1 88 ? 5.146 -13.036 -2.503 1.00 96.12 88 GLY A CA 1
ATOM 667 C C . GLY A 1 88 ? 3.651 -12.693 -2.523 1.00 96.12 88 GLY A C 1
ATOM 668 O O . GLY A 1 88 ? 3.254 -11.641 -3.024 1.00 96.12 88 GLY A O 1
ATOM 669 N N . GLU A 1 89 ? 2.828 -13.557 -1.930 1.00 96.00 89 GLU A N 1
ATOM 670 C CA . GLU A 1 89 ? 1.370 -13.377 -1.830 1.00 96.00 89 GLU A CA 1
ATOM 671 C C . GLU A 1 89 ? 0.963 -12.083 -1.101 1.00 96.00 89 GLU A C 1
ATOM 673 O O . GLU A 1 89 ? -0.096 -11.526 -1.378 1.00 96.00 89 GLU A O 1
ATOM 678 N N . ASP A 1 90 ? 1.816 -11.532 -0.229 1.00 96.19 90 ASP A N 1
ATOM 679 C CA . ASP A 1 90 ? 1.532 -10.270 0.468 1.00 96.19 90 ASP A CA 1
ATOM 680 C C . ASP A 1 90 ? 1.541 -9.046 -0.472 1.00 96.19 90 ASP A C 1
ATOM 682 O O . ASP A 1 90 ? 1.081 -7.960 -0.098 1.00 96.19 90 ASP A O 1
ATOM 686 N N . ALA A 1 91 ? 2.028 -9.202 -1.710 1.00 95.31 91 ALA A N 1
ATOM 687 C CA . ALA A 1 91 ? 1.859 -8.208 -2.770 1.00 95.31 91 ALA A CA 1
ATOM 688 C C . ALA A 1 91 ? 0.437 -8.185 -3.353 1.00 95.31 91 ALA A C 1
ATOM 690 O O . ALA A 1 91 ? 0.091 -7.238 -4.064 1.00 95.31 91 ALA A O 1
ATOM 691 N N . ALA A 1 92 ? -0.400 -9.188 -3.077 1.00 92.38 92 ALA A N 1
ATOM 692 C CA . ALA A 1 92 ? -1.752 -9.240 -3.612 1.00 92.38 92 ALA A CA 1
ATOM 693 C C . ALA A 1 92 ? -2.557 -7.990 -3.211 1.00 92.38 92 ALA A C 1
ATOM 695 O O . ALA A 1 92 ? -2.577 -7.550 -2.057 1.00 92.38 92 ALA A O 1
ATOM 696 N N . GLY A 1 93 ? -3.216 -7.383 -4.201 1.00 90.31 93 GLY A N 1
ATOM 697 C CA . GLY A 1 93 ? -4.015 -6.170 -4.012 1.00 90.31 93 GLY A CA 1
ATOM 698 C C . GLY A 1 93 ? -3.211 -4.873 -3.850 1.00 90.31 93 GLY A C 1
ATOM 699 O O . GLY A 1 93 ? -3.812 -3.830 -3.587 1.00 90.31 93 GLY A O 1
ATOM 700 N N . TRP A 1 94 ? -1.883 -4.898 -4.013 1.00 96.25 94 TRP A N 1
ATOM 701 C CA . TRP A 1 94 ? -1.102 -3.669 -4.140 1.00 96.25 94 TRP A CA 1
ATOM 702 C C . TRP A 1 94 ? -1.319 -3.019 -5.508 1.00 96.25 94 TRP A C 1
ATOM 704 O O . TRP A 1 94 ? -1.136 -3.642 -6.551 1.00 96.25 94 TRP A O 1
ATOM 714 N N . LEU A 1 95 ? -1.647 -1.731 -5.500 1.00 95.38 95 LEU A N 1
ATOM 715 C CA . LEU A 1 95 ? -1.619 -0.878 -6.683 1.00 95.38 95 LEU A CA 1
ATOM 716 C C . LEU A 1 95 ? -0.261 -0.183 -6.747 1.00 95.38 95 LEU A C 1
ATOM 718 O O . LEU A 1 95 ? 0.137 0.473 -5.788 1.00 95.38 95 LEU A O 1
ATOM 722 N N . VAL A 1 96 ? 0.453 -0.283 -7.865 1.00 93.62 96 VAL A N 1
ATOM 723 C CA . VAL A 1 96 ? 1.715 0.444 -8.061 1.00 93.62 96 VAL A CA 1
ATOM 724 C C . VAL A 1 96 ? 1.513 1.514 -9.120 1.00 93.62 96 VAL A C 1
ATOM 726 O O . VAL A 1 96 ? 1.160 1.218 -10.258 1.00 93.62 96 VAL A O 1
ATOM 729 N N . VAL A 1 97 ? 1.731 2.771 -8.738 1.00 90.12 97 VAL A N 1
ATOM 730 C CA . VAL A 1 97 ? 1.604 3.919 -9.639 1.00 90.12 97 VAL A CA 1
ATOM 731 C C . VAL A 1 97 ? 2.986 4.277 -10.171 1.00 90.12 97 VAL A C 1
ATOM 733 O O . VAL A 1 97 ? 3.841 4.752 -9.422 1.00 90.12 97 VAL A O 1
ATOM 736 N N . SER A 1 98 ? 3.198 4.068 -11.468 1.00 87.31 98 SER A N 1
ATOM 737 C CA . SER A 1 98 ? 4.437 4.394 -12.178 1.00 87.31 98 SER A CA 1
ATOM 738 C C . SER A 1 98 ? 4.111 5.162 -13.447 1.00 87.31 98 SER A C 1
ATOM 740 O O . SER A 1 98 ? 3.153 4.821 -14.139 1.00 87.31 98 SER A O 1
ATOM 742 N N . THR A 1 99 ? 4.925 6.158 -13.789 1.00 84.94 99 THR A N 1
ATOM 743 C CA . THR A 1 99 ? 4.930 6.658 -15.164 1.00 84.94 99 THR A CA 1
ATOM 744 C C . THR A 1 99 ? 5.700 5.671 -16.038 1.00 84.94 99 THR A C 1
ATOM 746 O O . THR A 1 99 ? 6.629 5.003 -15.576 1.00 84.94 99 THR A O 1
ATOM 749 N N . ALA A 1 100 ? 5.283 5.542 -17.290 1.00 77.31 100 ALA A N 1
ATOM 750 C CA . ALA A 1 100 ? 5.974 4.765 -18.305 1.00 77.31 100 ALA A CA 1
ATOM 751 C C . ALA A 1 100 ? 5.912 5.544 -19.619 1.00 77.31 100 ALA A C 1
ATOM 753 O O . ALA A 1 100 ? 4.910 6.203 -19.901 1.00 77.31 100 ALA A O 1
ATOM 754 N N . ALA A 1 101 ? 6.989 5.481 -20.394 1.00 79.56 101 ALA A N 1
ATOM 755 C CA . ALA A 1 101 ? 6.984 5.907 -21.785 1.00 79.56 101 ALA A CA 1
ATOM 756 C C . ALA A 1 101 ? 6.820 4.665 -22.660 1.00 79.56 101 ALA A C 1
ATOM 758 O O . ALA A 1 101 ? 7.359 3.606 -22.328 1.00 79.56 101 ALA A O 1
ATOM 759 N N . ASP A 1 102 ? 6.090 4.794 -23.766 1.00 77.94 102 ASP A N 1
ATOM 760 C CA . ASP A 1 102 ? 6.044 3.741 -24.775 1.00 77.94 102 ASP A CA 1
ATOM 761 C C . ASP A 1 102 ? 7.460 3.572 -25.354 1.00 77.94 102 ASP A C 1
ATOM 763 O O . ASP A 1 102 ? 8.011 4.561 -25.849 1.00 77.94 102 ASP A O 1
ATOM 767 N N . PRO A 1 103 ? 8.065 2.370 -25.311 1.00 76.38 103 PRO A N 1
ATOM 768 C CA . PRO A 1 103 ? 9.380 2.124 -25.893 1.00 76.38 103 PRO A CA 1
ATOM 769 C C . PRO A 1 103 ? 9.498 2.591 -27.350 1.00 76.38 103 PRO A C 1
ATOM 771 O O . PRO A 1 103 ? 10.557 3.071 -27.743 1.00 76.38 103 PRO A O 1
ATOM 774 N N . ALA A 1 104 ? 8.416 2.512 -28.133 1.00 83.69 104 ALA A N 1
ATOM 775 C CA . ALA A 1 104 ? 8.383 2.963 -29.524 1.00 83.69 104 ALA A CA 1
ATOM 776 C C . ALA A 1 104 ? 8.353 4.496 -29.672 1.00 83.69 104 ALA A C 1
ATOM 778 O O . ALA A 1 104 ? 8.639 5.022 -30.745 1.00 83.69 104 ALA A O 1
ATOM 779 N N . SER A 1 105 ? 8.022 5.220 -28.602 1.00 80.75 105 SER A N 1
ATOM 780 C CA . SER A 1 105 ? 7.962 6.686 -28.569 1.00 80.75 105 SER A CA 1
ATOM 781 C C . SER A 1 105 ? 9.260 7.348 -28.087 1.00 80.75 105 SER A C 1
ATOM 783 O O . SER A 1 105 ? 9.363 8.575 -28.116 1.00 80.75 105 SER A O 1
ATOM 785 N N . VAL A 1 106 ? 10.256 6.563 -27.649 1.00 75.94 106 VAL A N 1
ATOM 786 C CA . VAL A 1 106 ? 11.543 7.083 -27.160 1.00 75.94 106 VAL A CA 1
ATOM 787 C C . VAL A 1 106 ? 12.590 7.000 -28.279 1.00 75.94 106 VAL A C 1
ATOM 789 O O . VAL A 1 106 ? 12.854 5.900 -28.767 1.00 75.94 106 VAL A O 1
ATOM 792 N N . PRO A 1 107 ? 13.218 8.118 -28.697 1.00 70.12 107 PRO A N 1
ATOM 793 C CA . PRO A 1 107 ? 14.257 8.086 -29.722 1.00 70.12 107 PRO A CA 1
ATOM 794 C C . PRO A 1 107 ? 15.399 7.156 -29.303 1.00 70.12 107 PRO A C 1
ATOM 796 O O . PRO A 1 107 ? 15.944 7.295 -28.206 1.00 70.12 107 PRO A O 1
ATOM 799 N N . SER A 1 108 ? 15.779 6.215 -30.169 1.00 72.88 108 SER A N 1
ATOM 800 C CA . SER A 1 108 ? 16.949 5.373 -29.927 1.00 72.88 108 SER A CA 1
ATOM 801 C C . SER A 1 108 ? 18.206 6.242 -29.980 1.00 72.88 108 SER A C 1
ATOM 803 O O . SER A 1 108 ? 18.559 6.752 -31.042 1.00 72.88 108 SER A O 1
ATOM 805 N N . VAL A 1 109 ? 18.888 6.411 -28.850 1.00 65.50 109 VAL A N 1
ATOM 806 C CA . VAL A 1 109 ? 20.248 6.961 -28.836 1.00 65.50 109 VAL A CA 1
ATOM 807 C C . VAL A 1 109 ? 21.193 5.913 -29.434 1.00 65.50 109 VAL A C 1
ATOM 809 O O . VAL A 1 109 ? 21.363 4.843 -28.853 1.00 65.50 109 VAL A O 1
ATOM 812 N N . HIS A 1 110 ? 21.715 6.196 -30.632 1.00 49.16 110 HIS A N 1
ATOM 813 C CA . HIS A 1 110 ? 22.870 5.505 -31.218 1.00 49.16 110 HIS A CA 1
ATOM 814 C C . HIS A 1 110 ? 24.158 6.183 -30.756 1.00 49.16 110 HIS A C 1
ATOM 816 O O . HIS A 1 110 ? 24.153 7.434 -30.674 1.00 49.16 110 HIS A O 1
#

Sequence (110 aa):
YGRQTTRFLDAGLRGNGRTVLAETVREGTRELDAEAERIVAKKPGAVVYGGGWRDAGRFARALTRAGFLGPKIGTQAVHDPRFLAEAGEDAAGWLVVSTAADPASVPSVH